Protein AF-S8FPB9-F1 (afdb_monomer_lite)

Secondary structure (DSSP, 8-state):
--EEEEEEETTEEEEEEESSPPPHHHHHHHHHHHH---GGG--EEEE-SSS-EEEE-SHHHHHHT-

pLDDT: mean 93.68, std 3.32, range [73.06, 96.75]

Structure (mmCIF, N/CA/C/O backbone):
data_AF-S8FPB9-F1
#
_entry.id   AF-S8FPB9-F1
#
loop_
_atom_site.group_PDB
_atom_site.id
_atom_site.type_symbol
_atom_site.label_atom_id
_atom_site.label_alt_id
_atom_site.label_comp_id
_atom_site.label_asym_id
_atom_site.label_entity_id
_atom_site.label_seq_id
_atom_site.pdbx_PDB_ins_code
_atom_site.Cartn_x
_atom_site.Cartn_y
_atom_site.Cartn_z
_atom_site.occupancy
_atom_site.B_iso_or_equiv
_atom_site.auth_seq_id
_atom_site.auth_comp_id
_atom_site.auth_asym_id
_atom_site.auth_atom_id
_atom_site.pdbx_PDB_model_num
ATOM 1 N N . MET A 1 1 ? -7.791 -12.770 13.260 1.00 73.06 1 MET A N 1
ATOM 2 C CA . MET A 1 1 ? -8.152 -11.530 12.536 1.00 73.06 1 MET A CA 1
ATOM 3 C C . MET A 1 1 ? -7.279 -11.433 11.296 1.00 73.06 1 MET A C 1
ATOM 5 O O . MET A 1 1 ? -6.163 -11.930 11.342 1.00 73.06 1 MET A O 1
ATOM 9 N N . LYS A 1 2 ? -7.786 -10.887 10.187 1.00 87.12 2 LYS A N 1
ATOM 10 C CA . LYS A 1 2 ? -6.994 -10.628 8.974 1.00 87.12 2 LYS A CA 1
ATOM 11 C C . LYS A 1 2 ? -6.836 -9.121 8.823 1.00 87.12 2 LYS A C 1
ATOM 13 O O . LYS A 1 2 ? -7.817 -8.407 9.001 1.00 87.12 2 LYS A O 1
ATOM 18 N N . TYR A 1 3 ? -5.633 -8.675 8.491 1.00 92.12 3 TYR A N 1
ATOM 19 C CA . TYR A 1 3 ? -5.329 -7.275 8.218 1.00 92.12 3 TYR A CA 1
ATOM 20 C C . TYR A 1 3 ? -5.334 -7.086 6.710 1.00 92.12 3 TYR A C 1
ATOM 22 O O . TYR A 1 3 ? -4.673 -7.838 5.991 1.00 92.12 3 TYR A O 1
ATOM 30 N N . THR A 1 4 ? -6.116 -6.132 6.220 1.00 92.62 4 THR A N 1
ATOM 31 C CA . THR A 1 4 ? -6.272 -5.904 4.784 1.00 92.62 4 THR A CA 1
ATOM 32 C C . THR A 1 4 ? -5.991 -4.457 4.441 1.00 92.62 4 THR A C 1
ATOM 34 O O . THR A 1 4 ? -6.593 -3.569 5.034 1.00 92.62 4 THR A O 1
ATOM 37 N N . VAL A 1 5 ? -5.140 -4.234 3.443 1.00 92.69 5 VAL A N 1
ATOM 38 C CA . VAL A 1 5 ? -4.812 -2.902 2.928 1.00 92.69 5 VAL A CA 1
ATOM 39 C C . VAL A 1 5 ? -5.174 -2.864 1.453 1.00 92.69 5 VAL A C 1
ATOM 41 O O . VAL A 1 5 ? -4.711 -3.694 0.666 1.00 92.69 5 VAL A O 1
ATOM 44 N N . LYS A 1 6 ? -6.022 -1.911 1.065 1.00 94.88 6 LYS A N 1
ATOM 45 C CA . LYS A 1 6 ? -6.329 -1.665 -0.345 1.00 94.88 6 LYS A CA 1
ATOM 46 C C . LYS A 1 6 ? -5.302 -0.682 -0.899 1.00 94.88 6 LYS A C 1
ATOM 48 O O . LYS A 1 6 ? -5.257 0.462 -0.466 1.00 94.88 6 LYS A O 1
ATOM 53 N N . LEU A 1 7 ? -4.503 -1.131 -1.857 1.00 95.12 7 LEU A N 1
ATOM 54 C CA . LEU A 1 7 ? -3.451 -0.351 -2.499 1.00 95.12 7 LEU A CA 1
ATOM 55 C C . LEU A 1 7 ? -3.906 0.041 -3.902 1.00 95.12 7 LEU A C 1
ATOM 57 O O . LEU A 1 7 ? -4.349 -0.818 -4.667 1.00 95.12 7 LEU A O 1
ATOM 61 N N . SER A 1 8 ? -3.774 1.316 -4.248 1.00 95.12 8 SER A N 1
ATOM 62 C CA . SER A 1 8 ? -4.062 1.820 -5.591 1.00 95.12 8 SER A CA 1
ATOM 63 C C . SER A 1 8 ? -2.849 2.571 -6.122 1.00 95.12 8 SER A C 1
ATOM 65 O O . SER A 1 8 ? -2.313 3.433 -5.433 1.00 95.12 8 SER A O 1
ATOM 67 N N . PHE A 1 9 ? -2.438 2.252 -7.345 1.00 95.56 9 PHE A N 1
ATOM 68 C CA . PHE A 1 9 ? -1.353 2.925 -8.048 1.00 95.56 9 PHE A CA 1
ATOM 69 C C . PHE A 1 9 ? -1.680 2.979 -9.542 1.00 95.56 9 PHE A C 1
ATOM 71 O O . PHE A 1 9 ? -2.051 1.962 -10.135 1.00 95.56 9 PHE A O 1
ATOM 78 N N . GLU A 1 10 ? -1.583 4.173 -10.130 1.00 92.06 10 GLU A N 1
ATOM 79 C CA . GLU A 1 10 ? -2.026 4.466 -11.500 1.00 92.06 10 GLU A CA 1
ATOM 80 C C . GLU A 1 10 ? -3.444 3.928 -11.781 1.00 92.06 10 GLU A C 1
ATOM 82 O O . GLU A 1 10 ? -4.412 4.354 -11.154 1.00 92.06 10 GLU A O 1
ATOM 87 N N . ASN A 1 11 ? -3.568 2.963 -12.697 1.00 92.81 11 ASN A N 1
ATOM 88 C CA . ASN A 1 11 ? -4.833 2.365 -13.128 1.00 92.81 11 ASN A CA 1
ATOM 89 C C . ASN A 1 11 ? -5.099 0.996 -12.475 1.00 92.81 11 ASN A C 1
ATOM 91 O O . ASN A 1 11 ? -5.946 0.234 -12.945 1.00 92.81 11 ASN A O 1
ATOM 95 N N . ALA A 1 12 ? -4.356 0.641 -11.422 1.00 94.25 12 ALA A N 1
ATOM 96 C CA . ALA A 1 12 ? -4.440 -0.656 -10.769 1.00 94.25 12 ALA A CA 1
ATOM 97 C C . ALA A 1 12 ? -4.771 -0.528 -9.279 1.00 94.25 12 ALA A C 1
ATOM 99 O O . ALA A 1 12 ? -4.105 0.174 -8.525 1.00 94.25 12 ALA A O 1
ATOM 100 N N . THR A 1 13 ? -5.755 -1.311 -8.837 1.00 95.88 13 THR A N 1
ATOM 101 C CA . THR A 1 13 ? -6.038 -1.535 -7.416 1.00 95.88 13 THR A CA 1
ATOM 102 C C . THR A 1 13 ? -5.754 -2.990 -7.061 1.00 95.88 13 THR A C 1
ATOM 104 O O . THR A 1 13 ? -6.062 -3.908 -7.830 1.00 95.88 13 THR A O 1
ATOM 107 N N . ARG A 1 14 ? -5.139 -3.212 -5.901 1.00 95.38 14 ARG A N 1
ATOM 108 C CA . ARG A 1 14 ? -4.810 -4.524 -5.338 1.00 95.38 14 ARG A CA 1
ATOM 109 C C . ARG A 1 14 ? -5.197 -4.554 -3.864 1.00 95.38 14 ARG A C 1
ATOM 111 O O . ARG A 1 14 ? -5.149 -3.536 -3.182 1.00 95.38 14 ARG A O 1
ATOM 118 N N . LEU A 1 15 ? -5.591 -5.726 -3.377 1.00 94.25 15 LEU A N 1
ATOM 119 C CA . LEU A 1 15 ? -5.883 -5.944 -1.964 1.00 94.25 15 LEU A CA 1
ATOM 120 C C . LEU A 1 15 ? -4.765 -6.789 -1.357 1.00 94.25 15 LEU A C 1
ATOM 122 O O . LEU A 1 15 ? -4.634 -7.968 -1.683 1.00 94.25 15 LEU A O 1
ATOM 126 N N . ALA A 1 16 ? -3.984 -6.193 -0.464 1.00 93.00 16 ALA A N 1
ATOM 127 C CA . ALA A 1 16 ? -3.007 -6.906 0.340 1.00 93.00 16 ALA A CA 1
A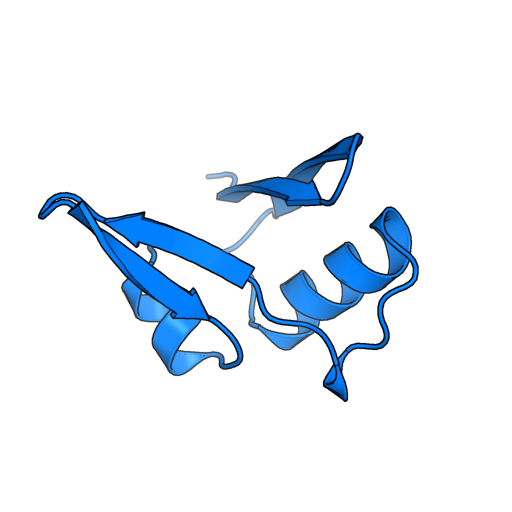TOM 128 C C . ALA A 1 16 ? -3.711 -7.485 1.572 1.00 93.00 16 ALA A C 1
ATOM 130 O O . ALA A 1 16 ? -4.485 -6.791 2.228 1.00 93.00 16 ALA A O 1
ATOM 131 N N . SER A 1 17 ? -3.481 -8.762 1.875 1.00 94.12 17 SER A N 1
ATOM 132 C CA . SER A 1 17 ? -4.080 -9.453 3.023 1.00 94.12 17 SER A CA 1
ATOM 133 C C . SER A 1 17 ? -3.004 -10.160 3.835 1.00 94.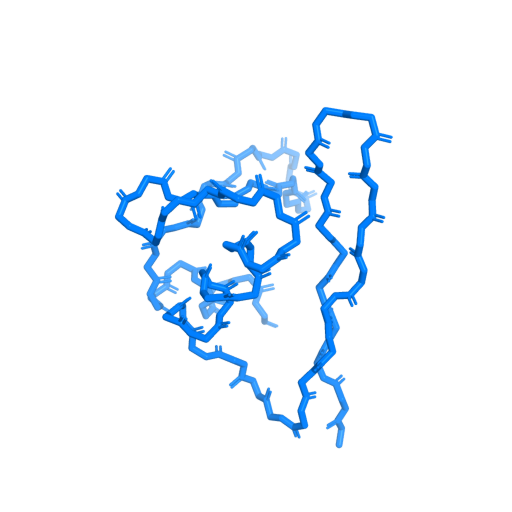12 17 SER A C 1
ATOM 135 O O . SER A 1 17 ? -2.215 -10.925 3.283 1.00 94.12 17 SER A O 1
ATOM 137 N N . PHE A 1 18 ? -3.012 -9.946 5.147 1.00 93.75 18 PHE A N 1
ATOM 138 C CA . PHE A 1 18 ? -2.030 -10.471 6.089 1.00 93.75 18 PHE A CA 1
ATOM 139 C C . PHE A 1 18 ? -2.731 -11.181 7.257 1.00 93.75 18 PHE A C 1
ATOM 141 O O . PHE A 1 18 ? -3.826 -10.799 7.678 1.00 93.75 18 PHE A O 1
ATOM 148 N N . ASN A 1 19 ? -2.106 -12.239 7.781 1.00 94.62 19 ASN A N 1
ATOM 149 C CA . ASN A 1 19 ? -2.640 -13.012 8.915 1.00 94.62 19 ASN A CA 1
ATOM 150 C C . ASN A 1 19 ? -2.348 -12.361 10.281 1.00 94.62 19 ASN A C 1
ATOM 152 O O . ASN A 1 19 ? -2.942 -12.745 11.285 1.00 94.62 19 ASN A O 1
ATOM 156 N N . SER A 1 20 ? -1.446 -11.383 10.305 1.00 93.06 20 SER A N 1
ATOM 157 C CA . SER A 1 20 ? -1.071 -10.541 11.442 1.00 93.06 20 SER A CA 1
ATOM 158 C C . SER A 1 20 ? -0.879 -9.108 10.945 1.00 93.06 20 SER A C 1
ATOM 160 O O . SER A 1 20 ? -0.819 -8.897 9.731 1.00 93.06 20 SER A O 1
ATOM 162 N N . GLN A 1 21 ? -0.776 -8.139 11.856 1.00 93.25 21 GLN A N 1
ATOM 163 C CA . GLN A 1 21 ? -0.446 -6.765 11.480 1.00 93.25 21 GLN A CA 1
ATOM 164 C C . GLN A 1 21 ? 0.897 -6.775 10.729 1.00 93.25 21 GLN A C 1
ATOM 166 O O . GLN A 1 21 ? 1.868 -7.321 11.265 1.00 93.25 21 GLN A O 1
ATOM 171 N N . PRO A 1 22 ? 0.949 -6.287 9.476 1.00 95.06 22 PRO A N 1
ATOM 172 C CA . PRO A 1 22 ? 2.175 -6.317 8.697 1.00 95.06 22 PRO A CA 1
ATOM 173 C C . PRO A 1 22 ? 3.171 -5.282 9.216 1.00 95.06 22 PRO A C 1
ATOM 175 O O . PRO A 1 22 ? 2.778 -4.210 9.673 1.00 95.06 22 PRO A O 1
ATOM 178 N N . THR A 1 23 ? 4.458 -5.585 9.081 1.00 95.94 23 THR A N 1
ATOM 179 C CA . THR A 1 23 ? 5.518 -4.575 9.170 1.00 95.94 23 THR A CA 1
ATOM 180 C C . THR A 1 23 ? 5.615 -3.789 7.864 1.00 95.94 23 THR A C 1
ATOM 182 O O . THR A 1 23 ? 5.172 -4.258 6.805 1.00 95.94 23 THR A O 1
ATOM 185 N N . TRP A 1 24 ? 6.238 -2.613 7.899 1.00 96.19 24 TRP A N 1
ATOM 186 C CA . TRP A 1 24 ? 6.459 -1.820 6.693 1.00 96.19 24 TRP A CA 1
ATOM 187 C C . TRP A 1 24 ? 7.242 -2.590 5.617 1.00 96.19 24 TRP A C 1
ATOM 189 O O . TRP A 1 24 ? 6.759 -2.653 4.486 1.00 96.19 24 TRP A O 1
ATOM 199 N N . PRO A 1 25 ? 8.348 -3.299 5.926 1.00 96.75 25 PRO A N 1
ATOM 200 C CA . PRO A 1 25 ? 9.032 -4.135 4.939 1.00 96.75 25 PRO A CA 1
ATOM 201 C C . PRO A 1 25 ? 8.139 -5.207 4.294 1.00 96.75 25 PRO A C 1
ATOM 203 O O . PRO A 1 25 ? 8.290 -5.504 3.109 1.00 96.75 25 PRO A O 1
ATOM 206 N N . GLN A 1 26 ? 7.187 -5.786 5.038 1.00 95.94 26 GLN A N 1
ATOM 207 C CA . GLN A 1 26 ? 6.243 -6.768 4.492 1.00 95.94 26 GLN A CA 1
ATOM 208 C C . GLN A 1 26 ? 5.240 -6.123 3.529 1.00 95.94 26 GLN A C 1
ATOM 210 O O . GLN A 1 26 ? 4.925 -6.712 2.491 1.00 95.94 26 GLN A O 1
ATOM 215 N N . LEU A 1 27 ? 4.754 -4.922 3.852 1.00 96.06 27 LEU A N 1
ATOM 216 C CA . LEU A 1 27 ? 3.870 -4.161 2.975 1.00 96.06 27 LEU A CA 1
ATOM 217 C C . LEU A 1 27 ? 4.617 -3.662 1.729 1.00 96.06 27 LEU A C 1
ATOM 219 O O . LEU A 1 27 ? 4.128 -3.862 0.619 1.00 96.06 27 LEU A O 1
ATOM 223 N N . ALA A 1 28 ? 5.825 -3.117 1.885 1.00 96.62 28 ALA A N 1
ATOM 224 C CA . ALA A 1 28 ? 6.682 -2.659 0.792 1.00 96.62 28 ALA A CA 1
ATOM 225 C C . ALA A 1 28 ? 7.037 -3.795 -0.183 1.00 96.62 28 ALA A C 1
ATOM 227 O O . ALA A 1 28 ? 6.925 -3.624 -1.395 1.00 96.62 28 ALA A O 1
ATOM 228 N N . ALA A 1 29 ? 7.352 -4.994 0.317 1.00 95.94 29 ALA A N 1
ATOM 229 C CA . ALA A 1 29 ? 7.557 -6.171 -0.532 1.00 95.94 29 ALA A CA 1
ATOM 230 C C . ALA A 1 29 ? 6.279 -6.596 -1.286 1.00 95.94 29 ALA A C 1
ATOM 232 O O . ALA A 1 29 ? 6.349 -7.182 -2.368 1.00 95.94 29 ALA A O 1
ATOM 233 N N . HIS A 1 30 ? 5.088 -6.330 -0.736 1.00 95.31 30 HIS A N 1
ATOM 234 C CA . HIS A 1 30 ? 3.825 -6.567 -1.439 1.00 95.31 30 HIS A CA 1
ATOM 235 C C . HIS A 1 30 ? 3.568 -5.508 -2.521 1.00 95.31 30 HIS A C 1
ATOM 237 O O . HIS A 1 30 ? 3.106 -5.853 -3.611 1.00 95.31 30 HIS A O 1
ATOM 243 N N . ILE A 1 31 ? 3.901 -4.243 -2.238 1.00 95.81 31 ILE A N 1
ATOM 244 C CA . ILE A 1 31 ? 3.867 -3.133 -3.201 1.00 95.81 31 ILE A CA 1
ATOM 245 C C . ILE A 1 31 ? 4.791 -3.446 -4.383 1.00 95.81 31 ILE A C 1
ATOM 247 O O . ILE A 1 31 ? 4.347 -3.370 -5.527 1.00 95.81 31 ILE A O 1
ATOM 251 N N . GLU A 1 32 ? 6.022 -3.896 -4.126 1.00 96.31 32 GLU A N 1
ATOM 252 C CA . GLU A 1 32 ? 6.971 -4.311 -5.165 1.00 96.31 32 GLU A CA 1
ATOM 253 C C . GLU A 1 32 ? 6.384 -5.404 -6.066 1.00 96.31 32 GLU A C 1
ATOM 255 O O . GLU A 1 32 ? 6.365 -5.261 -7.285 1.00 96.31 32 GLU A O 1
ATOM 260 N N . LYS A 1 33 ? 5.818 -6.468 -5.488 1.00 94.81 33 LYS A N 1
ATOM 261 C CA . LYS A 1 33 ? 5.207 -7.561 -6.268 1.00 94.81 33 LYS A CA 1
ATOM 262 C C . LYS A 1 33 ? 4.011 -7.118 -7.110 1.00 94.81 33 LYS A C 1
ATOM 264 O O . LYS A 1 33 ? 3.743 -7.714 -8.149 1.00 94.81 33 LYS A O 1
ATOM 269 N N . CYS A 1 34 ? 3.253 -6.131 -6.640 1.00 94.06 34 CYS A N 1
ATOM 270 C CA . CYS A 1 34 ? 2.030 -5.682 -7.300 1.00 94.06 34 CYS A CA 1
ATOM 271 C C . CYS A 1 34 ? 2.279 -4.620 -8.372 1.00 94.06 34 CYS A C 1
ATOM 273 O O . CYS A 1 34 ? 1.581 -4.607 -9.387 1.00 94.06 34 CYS A O 1
ATOM 275 N N . PHE A 1 35 ? 3.233 -3.726 -8.121 1.00 95.00 35 PHE A N 1
ATOM 276 C CA . PHE A 1 35 ? 3.420 -2.489 -8.876 1.00 95.00 35 PHE A CA 1
ATOM 277 C C . PHE A 1 35 ? 4.847 -2.318 -9.414 1.00 95.00 35 PHE A C 1
ATOM 279 O O . PHE A 1 35 ? 5.110 -1.340 -10.102 1.00 95.00 35 PHE A O 1
ATOM 286 N N . HIS A 1 36 ? 5.757 -3.262 -9.146 1.00 95.00 36 HIS A N 1
ATOM 287 C CA . HIS A 1 36 ? 7.172 -3.226 -9.546 1.00 95.00 3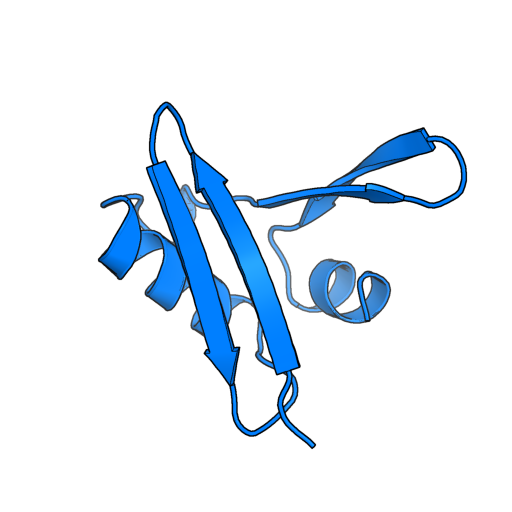6 HIS A CA 1
ATOM 288 C C . HIS A 1 36 ? 7.936 -1.997 -9.022 1.00 95.00 36 HIS A C 1
ATOM 290 O O . HIS A 1 36 ? 8.893 -1.538 -9.643 1.00 95.00 36 HIS A O 1
ATOM 296 N N . ILE A 1 37 ? 7.517 -1.473 -7.866 1.00 94.38 37 ILE A N 1
ATOM 297 C CA . ILE A 1 37 ? 8.181 -0.366 -7.170 1.00 94.38 37 ILE A CA 1
ATOM 298 C C . ILE A 1 37 ? 9.169 -0.960 -6.155 1.00 94.38 37 ILE A C 1
ATOM 300 O O . ILE A 1 37 ? 8.720 -1.651 -5.238 1.00 94.38 37 ILE A O 1
ATOM 304 N N . PRO A 1 38 ? 10.485 -0.705 -6.272 1.00 95.19 38 PRO A N 1
ATOM 305 C CA . PRO A 1 38 ? 11.461 -1.208 -5.310 1.00 95.19 38 PRO A CA 1
ATOM 306 C C . PRO A 1 38 ? 11.145 -0.735 -3.881 1.00 95.19 38 PRO A C 1
ATOM 308 O O . PRO A 1 38 ? 10.791 0.434 -3.712 1.00 95.19 38 PRO A O 1
ATOM 311 N N . PRO A 1 39 ? 11.349 -1.564 -2.837 1.00 93.31 39 PRO A N 1
ATOM 312 C CA . PRO A 1 39 ? 11.080 -1.192 -1.448 1.00 93.31 39 PRO A CA 1
ATOM 313 C C . PRO A 1 39 ? 11.660 0.159 -0.984 1.00 93.31 39 PRO A C 1
ATOM 315 O O . PRO A 1 39 ? 10.924 0.894 -0.332 1.00 93.31 39 PRO A O 1
ATOM 318 N N . PRO A 1 40 ? 12.907 0.560 -1.326 1.00 94.25 40 PRO A N 1
ATOM 319 C CA . PRO A 1 40 ? 13.434 1.871 -0.918 1.00 94.25 40 PRO A CA 1
ATOM 320 C C . PRO A 1 40 ? 12.778 3.062 -1.635 1.00 94.25 40 PRO A C 1
ATOM 322 O O . PRO A 1 40 ? 12.982 4.202 -1.233 1.00 94.25 40 PRO A O 1
ATOM 325 N N . CYS A 1 41 ? 12.019 2.815 -2.704 1.00 94.56 41 CYS A N 1
ATOM 326 C CA . CYS A 1 41 ? 11.268 3.826 -3.447 1.00 94.56 41 CYS A CA 1
ATOM 327 C C . CYS A 1 41 ? 9.762 3.763 -3.154 1.00 94.56 41 CYS A C 1
ATOM 329 O O . CYS A 1 41 ? 9.000 4.552 -3.711 1.00 94.56 41 CYS A O 1
ATOM 331 N N . ALA A 1 42 ? 9.319 2.807 -2.334 1.00 95.31 42 ALA A N 1
ATOM 332 C CA . ALA A 1 42 ? 7.920 2.639 -1.997 1.00 95.31 42 ALA A CA 1
ATOM 333 C C . ALA A 1 42 ? 7.518 3.616 -0.885 1.00 95.31 42 ALA A C 1
ATOM 335 O O . ALA A 1 42 ? 8.211 3.763 0.117 1.00 95.31 42 ALA A O 1
ATOM 336 N N . ALA A 1 43 ? 6.356 4.235 -1.056 1.00 95.31 43 ALA A N 1
ATOM 337 C CA . ALA A 1 43 ? 5.620 4.930 -0.014 1.00 95.31 43 ALA A CA 1
ATOM 338 C C . ALA A 1 43 ? 4.127 4.722 -0.2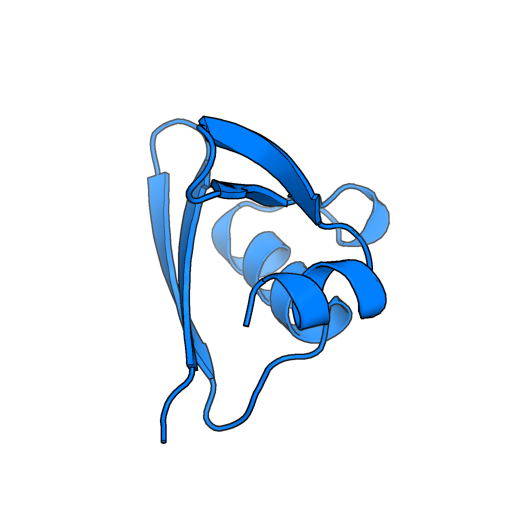88 1.00 95.31 43 ALA A C 1
ATOM 340 O O . ALA A 1 43 ? 3.708 4.624 -1.446 1.00 95.31 43 ALA A O 1
ATOM 341 N N . ALA A 1 44 ? 3.328 4.619 0.765 1.00 94.75 44 ALA A N 1
ATOM 342 C CA . ALA A 1 44 ? 1.877 4.574 0.670 1.00 94.75 44 ALA A CA 1
ATOM 343 C C . ALA A 1 44 ? 1.301 5.879 1.212 1.00 94.75 44 ALA A C 1
ATOM 345 O O . ALA A 1 44 ? 1.893 6.501 2.086 1.00 94.75 44 ALA A O 1
ATOM 346 N N . LYS A 1 45 ? 0.140 6.283 0.704 1.00 95.50 45 LYS A N 1
ATOM 347 C CA . LYS A 1 45 ? -0.590 7.425 1.243 1.00 95.50 45 LYS A CA 1
ATOM 348 C C . LYS A 1 45 ? -2.032 7.061 1.522 1.00 95.50 45 LYS A C 1
ATOM 350 O O . LYS A 1 45 ? -2.629 6.289 0.766 1.00 95.50 45 LYS A O 1
ATOM 355 N N . TYR A 1 46 ? -2.578 7.613 2.591 1.00 93.56 46 TYR A N 1
ATOM 356 C CA . TYR A 1 46 ? -3.989 7.498 2.921 1.00 93.56 46 TYR A CA 1
ATOM 357 C C . TYR A 1 46 ? -4.522 8.848 3.390 1.00 93.56 46 TYR A C 1
ATOM 359 O O . TYR A 1 46 ? -3.760 9.711 3.814 1.00 93.56 46 TYR A O 1
ATOM 367 N N . THR A 1 47 ? -5.831 9.026 3.263 1.00 93.12 47 THR A N 1
ATOM 368 C CA . THR A 1 47 ? -6.536 10.158 3.861 1.00 93.12 47 THR A CA 1
ATOM 369 C C . THR A 1 47 ? -7.094 9.694 5.195 1.00 93.12 47 THR A C 1
ATOM 371 O O . THR A 1 47 ? -7.791 8.673 5.229 1.00 93.12 47 THR A O 1
ATOM 374 N N . ASP A 1 48 ? -6.753 10.390 6.272 1.00 90.81 48 ASP A N 1
ATOM 375 C CA . ASP A 1 48 ? -7.254 10.078 7.608 1.00 90.81 48 ASP 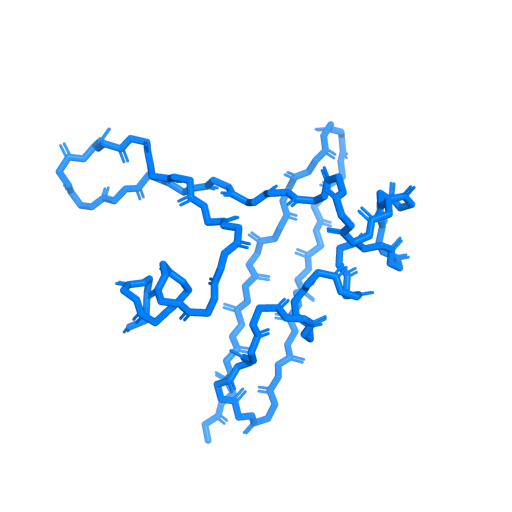A CA 1
ATOM 376 C C . ASP A 1 48 ? -8.682 10.616 7.838 1.00 90.81 48 ASP A C 1
ATOM 378 O O . ASP A 1 48 ? -9.382 11.028 6.906 1.00 90.81 48 ASP A O 1
ATOM 382 N N . THR A 1 49 ? -9.158 10.555 9.083 1.00 91.75 49 THR A N 1
ATOM 383 C CA . THR A 1 49 ? -10.502 11.020 9.457 1.00 91.75 49 THR A CA 1
ATOM 384 C C . THR A 1 49 ? -10.667 12.534 9.433 1.00 91.75 49 THR A C 1
ATOM 386 O O . THR A 1 49 ? -11.798 13.003 9.300 1.00 91.75 49 THR A O 1
ATOM 389 N N . ASP A 1 50 ? -9.570 13.276 9.550 1.00 93.38 50 ASP A N 1
ATOM 390 C CA . ASP A 1 50 ? -9.553 14.738 9.530 1.00 93.38 50 ASP A CA 1
ATOM 391 C C . ASP A 1 50 ? -9.398 15.282 8.099 1.00 93.38 50 ASP A C 1
ATOM 393 O O . ASP A 1 50 ? -9.624 16.465 7.841 1.00 93.38 50 ASP A O 1
ATOM 397 N N . GLY A 1 51 ? -9.135 14.392 7.138 1.00 93.00 51 GLY A N 1
ATOM 398 C CA . GLY A 1 51 ? -8.976 14.721 5.727 1.00 93.00 51 GLY A CA 1
ATOM 399 C C . GLY A 1 51 ? -7.526 14.985 5.335 1.00 93.00 51 GLY A C 1
ATOM 400 O O . GLY A 1 51 ? -7.283 15.398 4.197 1.00 93.00 51 GLY A O 1
ATOM 401 N N . ASP A 1 52 ? -6.577 14.728 6.234 1.00 93.38 52 ASP A N 1
ATOM 402 C CA . ASP A 1 52 ? -5.162 14.953 5.995 1.00 93.38 52 ASP A CA 1
ATOM 403 C C . ASP A 1 52 ? -4.556 13.794 5.195 1.00 93.38 52 ASP A C 1
ATOM 405 O O . ASP A 1 52 ? -4.873 12.616 5.390 1.00 93.38 52 ASP A O 1
ATOM 409 N N . GLU A 1 53 ? -3.689 14.134 4.235 1.00 94.94 53 GLU A N 1
ATOM 410 C CA . GLU A 1 53 ? -2.943 13.143 3.461 1.00 94.94 53 GLU A CA 1
ATOM 411 C C . GLU A 1 53 ? -1.693 12.732 4.243 1.00 94.94 53 GLU A C 1
ATOM 413 O O . GLU A 1 53 ? -0.714 13.475 4.323 1.00 94.94 53 GLU A O 1
ATOM 418 N N . ILE A 1 54 ? -1.723 11.521 4.790 1.00 94.75 54 ILE A N 1
ATOM 419 C CA . ILE A 1 54 ? -0.620 10.951 5.557 1.00 94.75 54 ILE A CA 1
ATOM 420 C C . ILE A 1 54 ? 0.200 10.029 4.660 1.00 94.75 54 ILE A C 1
ATOM 422 O O . ILE A 1 54 ? -0.342 9.202 3.920 1.00 94.75 54 ILE A O 1
ATOM 426 N N . THR A 1 55 ? 1.524 10.166 4.738 1.00 95.94 55 THR A N 1
ATOM 427 C CA . THR A 1 55 ? 2.482 9.293 4.049 1.00 95.94 55 THR A CA 1
ATOM 428 C C . THR A 1 55 ? 2.993 8.222 5.005 1.00 95.94 55 THR A C 1
ATOM 430 O O . THR A 1 55 ? 3.289 8.504 6.157 1.00 95.94 55 THR A O 1
ATOM 433 N N . ILE A 1 56 ? 3.113 6.993 4.509 1.00 95.81 56 ILE A N 1
ATOM 434 C CA . ILE A 1 56 ? 3.664 5.843 5.219 1.00 95.81 56 ILE A CA 1
ATOM 435 C C . ILE A 1 56 ? 4.863 5.334 4.424 1.00 95.81 56 ILE A C 1
ATOM 437 O O . ILE A 1 56 ? 4.720 4.910 3.272 1.00 95.81 56 ILE A O 1
ATOM 441 N N . ASN A 1 57 ? 6.035 5.353 5.045 1.00 95.38 57 ASN A N 1
ATOM 442 C CA . ASN A 1 57 ? 7.268 4.747 4.549 1.00 95.38 57 ASN A CA 1
ATOM 443 C C . ASN A 1 57 ? 8.082 4.036 5.652 1.00 95.38 57 ASN A C 1
ATOM 445 O O . ASN A 1 57 ? 9.213 3.607 5.409 1.00 95.38 57 ASN A O 1
ATOM 449 N N . SER A 1 58 ? 7.507 3.892 6.847 1.00 94.88 58 SER A N 1
ATOM 450 C CA . SER A 1 58 ? 8.153 3.319 8.025 1.00 94.88 58 SER A CA 1
ATOM 451 C C . SER A 1 58 ? 7.202 2.440 8.844 1.00 94.88 58 SER A C 1
ATOM 453 O O . SER A 1 58 ? 5.979 2.467 8.680 1.00 94.88 58 SER A O 1
ATOM 455 N N . ASP A 1 59 ? 7.771 1.633 9.744 1.00 94.62 59 ASP A N 1
ATOM 456 C CA . ASP A 1 59 ? 6.992 0.822 10.686 1.00 94.62 59 ASP A CA 1
ATOM 457 C C . ASP A 1 59 ? 6.235 1.675 11.713 1.00 94.62 59 ASP A C 1
ATOM 459 O O . ASP A 1 59 ? 5.181 1.251 12.179 1.00 94.62 59 ASP A O 1
ATOM 463 N N . GLU A 1 60 ? 6.755 2.847 12.084 1.00 93.69 60 GLU A N 1
ATOM 464 C CA . GLU A 1 60 ? 6.077 3.756 13.012 1.00 93.69 60 GLU A CA 1
ATOM 465 C C . GLU A 1 60 ? 4.807 4.332 12.382 1.00 93.69 60 GLU A C 1
ATOM 467 O O . GLU A 1 60 ? 3.722 4.142 12.928 1.00 93.69 60 GLU A O 1
ATOM 472 N N . GLU A 1 61 ? 4.911 4.909 11.184 1.00 93.12 61 GLU A N 1
ATOM 473 C CA . GLU A 1 61 ? 3.758 5.464 10.459 1.00 93.12 61 GLU A CA 1
ATOM 474 C C . GLU A 1 61 ? 2.729 4.375 10.111 1.00 93.12 61 GLU A C 1
ATOM 476 O O . GLU A 1 61 ? 1.520 4.599 10.168 1.00 93.12 61 GLU A O 1
ATOM 481 N N . LEU A 1 62 ? 3.182 3.155 9.785 1.00 93.94 62 LEU A N 1
ATOM 482 C CA . LEU A 1 62 ? 2.266 2.045 9.513 1.00 93.94 62 LEU A CA 1
ATOM 483 C C . LEU A 1 62 ? 1.515 1.599 10.772 1.00 93.94 62 LEU A C 1
ATOM 485 O O . LEU A 1 62 ? 0.395 1.106 10.661 1.00 93.94 62 LEU A O 1
ATOM 489 N N . ARG A 1 63 ? 2.106 1.739 11.964 1.00 91.69 63 ARG A N 1
ATOM 490 C CA . ARG A 1 63 ? 1.399 1.458 13.220 1.00 91.69 63 ARG A CA 1
ATOM 491 C C . ARG A 1 63 ? 0.331 2.501 13.506 1.00 91.69 63 ARG A C 1
ATOM 493 O O . ARG A 1 63 ? -0.706 2.107 14.009 1.00 91.69 63 ARG A O 1
ATOM 500 N N . GLU A 1 64 ? 0.564 3.768 13.171 1.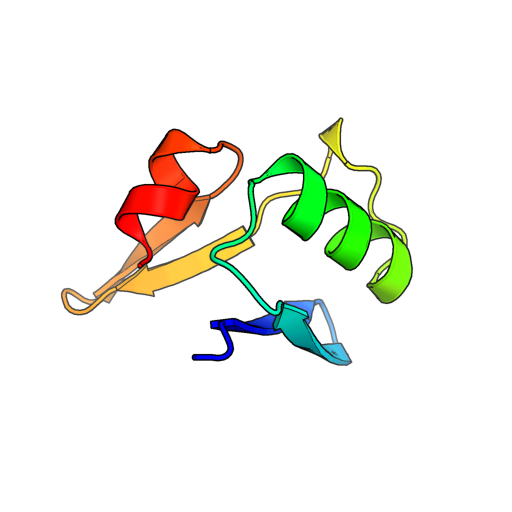00 88.88 64 GLU A N 1
ATOM 501 C CA . GLU A 1 64 ? -0.425 4.843 13.350 1.00 88.88 64 GLU A CA 1
ATOM 502 C C . GLU A 1 64 ? -1.647 4.688 12.433 1.00 88.88 64 GLU A C 1
ATOM 504 O O . GLU A 1 64 ? -2.740 5.121 12.781 1.00 88.88 64 GLU A O 1
ATOM 509 N N . TYR A 1 65 ? -1.482 4.025 11.286 1.00 88.06 65 TYR A N 1
ATOM 510 C CA . TYR A 1 65 ? -2.585 3.705 10.375 1.00 88.06 65 TYR A CA 1
ATOM 511 C C . TYR A 1 65 ? -3.600 2.683 10.935 1.00 88.06 65 TYR A C 1
ATOM 513 O O . TYR A 1 65 ? -4.745 2.654 10.478 1.00 88.06 65 TYR A O 1
ATOM 521 N N . TYR A 1 66 ? -3.188 1.808 11.860 1.00 85.88 66 TYR A N 1
ATOM 522 C CA . TYR A 1 66 ? -4.008 0.705 12.389 1.00 85.88 66 TYR A CA 1
ATOM 523 C C . TYR A 1 66 ? -4.586 1.007 13.769 1.00 85.88 66 TYR A C 1
ATOM 525 O O . TYR A 1 66 ? -5.744 0.583 13.997 1.00 85.88 66 TYR A O 1
#

Sequence (66 aa):
MKYTVKLSFENATRLASFNSQPTWPQLAAHIEKCFHIPPPCAAAKYTDTDGDEITINSDEELREYY

Radius of gyration: 11.44 Å; chains: 1; bounding box: 24×28×26 Å

Organism: Fomitopsis schrenkii (NCBI:txid2126942)

Foldseek 3Di:
DKDWDWDDDDPDIDIDIDPDLDFLVRVLVVCCVRPVQHLVRDKGWDQDPVRDIDIDNGRVSSVVVD

InterPro domains:
  IPR000270 PB1 domain [PF00564] (3-64)
  IPR053793 PB1-like domain [PS51745] (2-66)